Protein AF-A0A3C1BHV4-F1 (afdb_monomer_lite)

pLDDT: mean 86.27, std 6.94, range [56.88, 94.75]

Secondary structure (DSSP, 8-state):
--------S-HHHHHHHHHHHHHTT-------HHHHHHHHHHHHHHHT--S----HHHHHHHHT-

Sequence (65 aa):
MASLIIQSDNSDNLELIAKLAQKLGIHVNSVTEEQSEDLAIGTIMFNAKTGKSVSPDSIMKKLRK

Structure (mmCIF, N/CA/C/O backbone):
data_AF-A0A3C1BHV4-F1
#
_entry.id   AF-A0A3C1BHV4-F1
#
loop_
_atom_site.group_PDB
_atom_site.id
_atom_site.type_symbol
_atom_site.label_atom_id
_atom_site.label_alt_id
_atom_site.label_comp_id
_atom_site.label_asym_id
_atom_site.label_entity_id
_atom_site.label_seq_id
_atom_site.pdbx_PDB_ins_code
_atom_site.Cartn_x
_atom_site.Cartn_y
_atom_site.Cartn_z
_atom_site.occupancy
_atom_site.B_iso_or_equiv
_atom_site.auth_seq_id
_atom_site.auth_comp_id
_atom_site.auth_asym_id
_atom_site.auth_atom_id
_atom_site.pdbx_PDB_model_num
ATOM 1 N N . MET A 1 1 ? -9.727 -7.636 -9.722 1.00 56.88 1 MET A N 1
ATOM 2 C CA . MET A 1 1 ? -9.671 -7.329 -8.277 1.00 56.88 1 MET A CA 1
ATOM 3 C C . MET A 1 1 ? -9.308 -5.863 -8.164 1.00 56.88 1 MET A C 1
ATOM 5 O O . MET A 1 1 ? -8.364 -5.461 -8.830 1.00 56.88 1 MET A O 1
ATOM 9 N N . ALA A 1 2 ? -10.100 -5.068 -7.449 1.00 67.69 2 ALA A N 1
ATOM 10 C CA . ALA A 1 2 ? -9.832 -3.648 -7.242 1.00 67.69 2 ALA A CA 1
ATOM 11 C C . ALA A 1 2 ? -9.449 -3.449 -5.775 1.00 67.69 2 ALA A C 1
ATOM 13 O O . ALA A 1 2 ? -10.131 -3.977 -4.898 1.00 67.69 2 ALA A O 1
ATOM 14 N N . SER A 1 3 ? -8.356 -2.731 -5.534 1.00 73.38 3 SER A N 1
ATOM 15 C CA . SER A 1 3 ? -7.841 -2.444 -4.195 1.00 73.38 3 SER A CA 1
ATOM 16 C C . SER A 1 3 ? -7.921 -0.944 -3.949 1.00 73.38 3 SER A C 1
ATOM 18 O O . SER A 1 3 ? -7.632 -0.156 -4.848 1.00 73.38 3 SER A O 1
ATOM 20 N N . LEU A 1 4 ? -8.319 -0.560 -2.740 1.00 77.12 4 LEU A N 1
ATOM 21 C CA . LEU A 1 4 ? -8.416 0.828 -2.306 1.00 77.12 4 LEU A CA 1
ATOM 22 C C . LEU A 1 4 ? -7.508 1.018 -1.091 1.00 77.12 4 LEU A C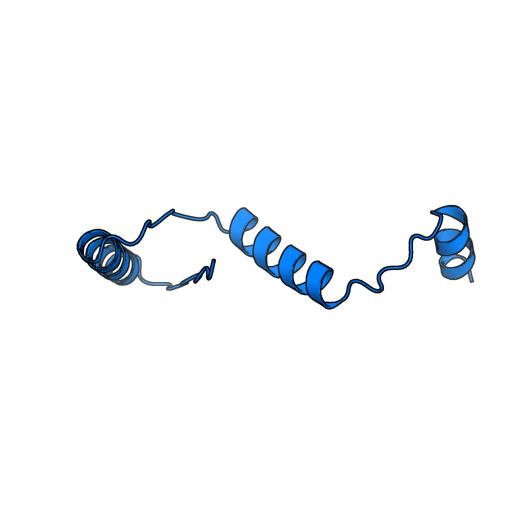 1
ATOM 24 O O . LEU A 1 4 ? -7.625 0.273 -0.120 1.00 77.12 4 LEU A O 1
ATOM 28 N N . ILE A 1 5 ? -6.620 2.009 -1.157 1.00 80.69 5 ILE A N 1
ATOM 29 C CA . ILE A 1 5 ? -5.793 2.445 -0.029 1.00 80.69 5 ILE A CA 1
ATOM 30 C C . ILE A 1 5 ? -6.394 3.749 0.489 1.00 80.69 5 ILE A C 1
ATOM 32 O O . ILE A 1 5 ? -6.684 4.651 -0.295 1.00 80.69 5 ILE A O 1
ATOM 36 N N . ILE A 1 6 ? -6.608 3.830 1.800 1.00 82.50 6 ILE A N 1
ATOM 37 C CA . ILE A 1 6 ? -7.178 4.999 2.472 1.00 82.50 6 ILE A CA 1
ATOM 38 C C . ILE A 1 6 ? -6.167 5.456 3.519 1.00 82.50 6 ILE A C 1
ATOM 40 O O . ILE A 1 6 ? -5.756 4.662 4.361 1.00 82.50 6 ILE A O 1
ATOM 44 N N . GLN A 1 7 ? -5.784 6.728 3.461 1.00 83.81 7 GLN A N 1
ATOM 45 C CA . GLN A 1 7 ? -4.917 7.377 4.443 1.00 83.81 7 GLN A CA 1
ATOM 46 C C . GLN A 1 7 ? -5.698 8.491 5.149 1.00 83.81 7 GLN A C 1
ATOM 48 O O . GLN A 1 7 ? -6.540 9.152 4.542 1.00 83.81 7 GLN A O 1
ATOM 53 N N . SER A 1 8 ? -5.449 8.662 6.445 1.00 83.12 8 SER A N 1
ATOM 54 C CA . SER A 1 8 ? -6.065 9.683 7.295 1.00 83.12 8 SER A CA 1
ATOM 55 C C . SER A 1 8 ? -5.160 9.923 8.495 1.00 83.12 8 SER A C 1
ATOM 57 O O . SER A 1 8 ? -4.682 8.964 9.096 1.00 83.12 8 SER A O 1
ATOM 59 N N . ASP A 1 9 ? -5.004 11.184 8.888 1.00 86.44 9 ASP A N 1
ATOM 60 C CA . ASP A 1 9 ? -4.252 11.569 10.091 1.00 86.44 9 ASP A CA 1
ATOM 61 C C . ASP A 1 9 ? -5.027 11.265 11.386 1.00 86.44 9 ASP A C 1
ATOM 63 O O . ASP A 1 9 ? -4.485 11.312 12.487 1.00 86.44 9 ASP A O 1
ATOM 67 N N . ASN A 1 10 ? -6.322 10.958 11.262 1.00 90.31 10 ASN A N 1
ATOM 68 C CA . ASN A 1 10 ? -7.195 10.585 12.367 1.00 90.31 10 ASN A CA 1
ATOM 69 C C . ASN A 1 10 ? -7.425 9.064 12.372 1.00 90.31 10 ASN A C 1
ATOM 71 O O . ASN A 1 10 ? -8.070 8.527 11.461 1.00 90.31 10 ASN A O 1
ATOM 75 N N . SER A 1 11 ? -6.913 8.396 13.411 1.00 85.00 11 SER A N 1
ATOM 76 C CA . SER A 1 11 ? -7.026 6.948 13.628 1.00 85.00 11 SER A CA 1
ATOM 77 C C . SER A 1 11 ? -8.464 6.476 13.834 1.00 85.00 11 SER A C 1
ATOM 79 O O . SER A 1 11 ? -8.834 5.412 13.336 1.00 85.00 11 SER A O 1
ATOM 81 N N . ASP A 1 12 ? -9.293 7.271 14.510 1.00 89.88 12 ASP A N 1
ATOM 82 C CA . ASP A 1 12 ? -10.663 6.891 14.872 1.00 89.88 12 ASP A CA 1
ATOM 83 C C . ASP A 1 12 ? -11.548 6.803 13.623 1.00 89.88 12 ASP A C 1
ATOM 85 O O . ASP A 1 12 ? -12.364 5.890 13.471 1.00 89.88 12 ASP A O 1
ATOM 89 N N . ASN A 1 13 ? -11.333 7.717 12.672 1.00 89.38 13 ASN A N 1
ATOM 90 C CA . ASN A 1 13 ? -12.013 7.693 11.378 1.00 89.38 13 ASN A CA 1
ATOM 91 C C . ASN A 1 13 ? -11.641 6.445 10.564 1.00 89.38 13 ASN A C 1
ATOM 93 O O . ASN A 1 13 ? -12.514 5.817 9.961 1.00 89.38 13 ASN A O 1
ATOM 97 N N . LEU A 1 14 ? -10.358 6.066 10.556 1.00 88.50 14 LEU A N 1
ATOM 98 C CA . LEU A 1 14 ? -9.886 4.857 9.873 1.00 88.50 14 LEU A CA 1
ATOM 99 C C . LEU A 1 14 ? -10.492 3.594 10.482 1.00 88.50 14 LEU A C 1
ATOM 101 O O . LEU A 1 14 ? -10.937 2.712 9.746 1.00 88.50 14 LEU A 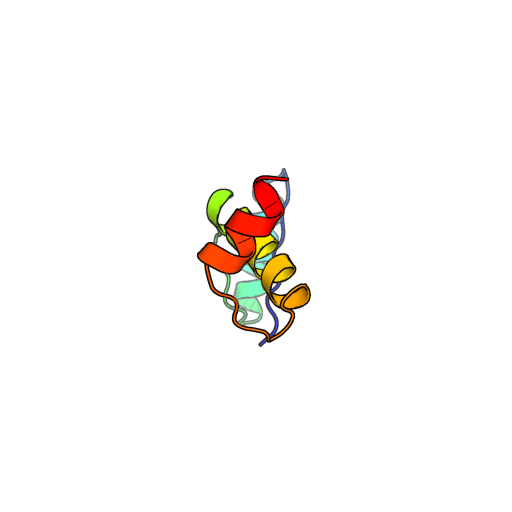O 1
ATOM 105 N N . GLU A 1 15 ? -10.569 3.522 11.809 1.00 89.50 15 GLU A N 1
ATOM 106 C CA . GLU A 1 15 ? -11.185 2.392 12.501 1.00 89.50 15 GLU A CA 1
ATOM 107 C C . GLU A 1 15 ? -12.683 2.278 12.178 1.00 89.50 15 GLU A C 1
ATOM 109 O O . GLU A 1 15 ? -13.191 1.179 11.932 1.00 89.50 15 GLU A O 1
ATOM 114 N N . LEU A 1 16 ? -13.397 3.407 12.114 1.00 92.56 16 LEU A N 1
ATOM 115 C CA . LEU A 1 16 ? -14.810 3.438 11.736 1.00 92.56 16 LEU A CA 1
ATOM 116 C C . LEU A 1 16 ? -15.026 2.894 10.315 1.00 92.56 16 LEU A C 1
ATOM 118 O O . LEU A 1 16 ? -15.897 2.049 10.092 1.00 92.56 16 LEU A O 1
ATOM 122 N N . ILE A 1 17 ? -14.207 3.344 9.361 1.00 90.69 17 ILE A N 1
ATOM 123 C CA . ILE A 1 17 ? -14.258 2.897 7.963 1.00 90.69 17 ILE A CA 1
ATOM 124 C C . ILE A 1 17 ? -13.914 1.407 7.865 1.00 90.69 17 ILE A C 1
ATOM 126 O O . ILE A 1 17 ? -14.612 0.661 7.175 1.00 90.69 17 ILE A O 1
ATOM 130 N N . ALA A 1 18 ? -12.894 0.946 8.592 1.00 89.94 18 ALA A N 1
ATOM 131 C CA . ALA A 1 18 ? -12.508 -0.460 8.633 1.00 89.94 18 ALA A CA 1
ATOM 132 C C . ALA A 1 18 ? -13.651 -1.349 9.148 1.00 89.94 18 ALA A C 1
ATOM 134 O O . ALA A 1 18 ? -13.977 -2.367 8.533 1.00 89.94 18 ALA A O 1
ATOM 135 N N . LYS A 1 19 ? -14.322 -0.940 10.233 1.00 92.50 19 LYS A N 1
ATOM 136 C CA . LYS A 1 19 ? -15.486 -1.654 10.786 1.00 92.50 19 LYS A CA 1
ATOM 137 C C . LYS A 1 19 ? -16.663 -1.684 9.813 1.00 92.50 19 LYS A C 1
ATOM 139 O O . LYS A 1 19 ? -17.346 -2.705 9.711 1.00 92.50 19 LYS A O 1
ATOM 144 N N . LEU A 1 20 ? -16.909 -0.591 9.090 1.00 93.25 20 LEU A N 1
ATOM 145 C CA . LEU A 1 20 ? -17.946 -0.535 8.059 1.00 93.25 20 LEU A CA 1
ATOM 146 C C . LEU A 1 20 ? -17.633 -1.508 6.914 1.00 93.25 20 LEU A C 1
ATOM 148 O O . LEU A 1 20 ? -18.485 -2.307 6.534 1.00 93.25 20 LEU A O 1
ATOM 152 N N . ALA A 1 21 ? -16.405 -1.478 6.400 1.00 91.31 21 ALA A N 1
ATOM 153 C CA . ALA A 1 21 ? -15.963 -2.352 5.321 1.00 91.31 21 ALA A CA 1
ATOM 154 C C . ALA A 1 21 ? -16.056 -3.836 5.717 1.00 91.31 21 ALA A C 1
ATOM 156 O O . ALA A 1 21 ? -16.605 -4.633 4.956 1.00 91.31 21 ALA A O 1
ATOM 157 N N . GLN A 1 22 ? -15.655 -4.194 6.942 1.00 91.56 22 GLN A N 1
ATOM 158 C CA . GLN A 1 22 ? -15.844 -5.549 7.471 1.00 91.56 22 GLN A CA 1
ATOM 159 C C . GLN A 1 22 ? -17.324 -5.958 7.518 1.00 91.56 22 GLN A C 1
ATOM 161 O O . GLN A 1 22 ? -17.662 -7.070 7.118 1.00 91.56 22 GLN A O 1
ATOM 166 N N . LYS A 1 23 ? -18.228 -5.064 7.951 1.00 94.75 23 LYS A N 1
ATOM 167 C CA . LYS A 1 23 ? -19.681 -5.329 7.952 1.00 94.75 23 LYS A CA 1
ATOM 168 C C . LYS A 1 23 ? -20.252 -5.542 6.550 1.00 94.75 23 LYS A C 1
ATOM 170 O O . LYS A 1 23 ? -21.212 -6.291 6.403 1.00 94.75 23 LYS A O 1
ATOM 175 N N . LEU A 1 24 ? -19.667 -4.906 5.540 1.00 93.44 24 LEU A N 1
ATOM 176 C CA . LEU A 1 24 ? -20.027 -5.087 4.132 1.00 93.44 24 LEU A CA 1
ATOM 177 C C . LEU A 1 24 ? -19.412 -6.358 3.515 1.00 93.44 24 LEU A C 1
ATOM 179 O O . LEU A 1 24 ? -19.628 -6.622 2.335 1.00 93.44 24 LEU A O 1
ATOM 183 N N . GLY A 1 25 ? -18.652 -7.144 4.288 1.00 90.44 25 GLY A N 1
ATOM 184 C CA . GLY A 1 25 ? -17.970 -8.348 3.809 1.00 90.44 25 GLY A CA 1
ATOM 185 C C . GLY A 1 25 ? -16.690 -8.061 3.019 1.00 90.44 25 GLY A C 1
ATOM 186 O O . GLY A 1 25 ? -16.182 -8.945 2.334 1.00 90.44 25 GLY A O 1
ATOM 187 N N . ILE A 1 26 ? -16.162 -6.837 3.095 1.00 90.56 26 ILE A N 1
ATOM 188 C CA . ILE A 1 26 ? -14.912 -6.442 2.445 1.00 90.56 26 ILE A CA 1
ATOM 189 C C . ILE A 1 26 ? -13.748 -6.797 3.375 1.00 90.56 26 ILE A C 1
ATOM 191 O O . ILE A 1 26 ? -13.769 -6.492 4.569 1.00 90.56 26 ILE A O 1
ATOM 195 N N . HIS A 1 27 ? -12.709 -7.429 2.831 1.00 85.06 27 HIS A N 1
ATOM 196 C CA . HIS A 1 27 ? -11.477 -7.669 3.576 1.00 85.06 27 HIS A CA 1
ATOM 197 C C . HIS A 1 27 ? -10.680 -6.378 3.751 1.00 85.06 27 HIS A C 1
ATOM 199 O O . HIS A 1 27 ? -10.363 -5.692 2.781 1.00 85.06 27 HIS A O 1
ATOM 205 N N . VAL A 1 28 ? -10.349 -6.077 5.006 1.00 85.06 28 VAL A N 1
ATOM 206 C CA . VAL A 1 28 ? -9.572 -4.904 5.404 1.00 85.06 28 VAL A CA 1
ATOM 207 C C . VAL A 1 28 ? -8.256 -5.384 5.987 1.00 85.06 28 VAL A C 1
ATOM 209 O O . VAL A 1 28 ? -8.258 -6.137 6.958 1.00 85.06 28 VAL A O 1
ATOM 212 N N . ASN A 1 29 ? -7.152 -4.915 5.415 1.00 83.56 29 ASN A N 1
ATOM 213 C CA . ASN A 1 29 ? -5.810 -5.143 5.931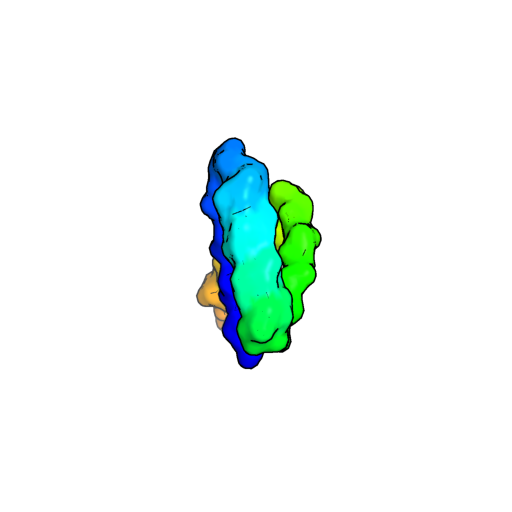 1.00 83.56 29 ASN A CA 1
ATOM 214 C C . ASN A 1 29 ? -5.195 -3.792 6.291 1.00 83.56 29 ASN A C 1
ATOM 216 O O . ASN A 1 29 ? -5.302 -2.842 5.516 1.00 83.56 29 ASN A O 1
ATOM 220 N N . SER A 1 30 ? -4.548 -3.708 7.453 1.00 79.38 30 SER A N 1
ATOM 221 C CA . SER A 1 30 ? -3.689 -2.572 7.783 1.00 79.38 30 SER A CA 1
ATOM 222 C C . SER A 1 30 ? -2.400 -2.675 6.978 1.00 79.38 30 SER A C 1
ATOM 224 O O . SER A 1 30 ? -1.790 -3.744 6.932 1.00 79.38 30 SER A O 1
ATOM 226 N N . VAL A 1 31 ? -1.992 -1.568 6.372 1.00 81.31 31 VAL A N 1
ATOM 227 C CA . VAL A 1 31 ? -0.789 -1.478 5.546 1.00 81.31 31 VAL A CA 1
ATOM 228 C C . VAL A 1 31 ? 0.172 -0.526 6.249 1.00 81.31 31 VAL A C 1
ATOM 230 O O . VAL A 1 31 ? -0.261 0.524 6.725 1.00 81.31 31 VAL A O 1
ATOM 233 N N . THR A 1 32 ? 1.445 -0.898 6.376 1.00 83.44 32 THR A N 1
ATOM 234 C CA . THR A 1 32 ? 2.463 0.017 6.913 1.00 83.44 32 THR A CA 1
ATOM 235 C C . THR A 1 32 ? 2.764 1.129 5.907 1.00 83.44 32 THR A C 1
ATOM 237 O O . THR A 1 32 ? 2.436 1.016 4.725 1.00 83.44 32 THR A O 1
ATOM 240 N N . GLU A 1 33 ? 3.401 2.207 6.363 1.00 81.12 33 GLU A N 1
ATOM 241 C CA . GLU A 1 33 ? 3.853 3.290 5.482 1.00 81.12 33 GLU A CA 1
ATOM 242 C C . GLU A 1 33 ? 4.773 2.760 4.370 1.00 81.12 33 GLU A C 1
ATOM 244 O O . GLU A 1 33 ? 4.488 2.969 3.196 1.00 81.12 33 GLU A O 1
ATOM 249 N N . GLU A 1 34 ? 5.771 1.947 4.728 1.00 84.81 34 GLU A N 1
ATOM 250 C CA . GLU A 1 34 ? 6.683 1.280 3.784 1.00 84.81 34 GLU A CA 1
ATOM 251 C C . GLU A 1 34 ? 5.929 0.444 2.734 1.00 84.81 34 GLU A C 1
ATOM 253 O O . GLU A 1 34 ? 6.158 0.566 1.534 1.00 84.81 34 GLU A O 1
ATOM 258 N N . GLN A 1 35 ? 4.938 -0.346 3.158 1.00 84.94 35 GLN A N 1
ATOM 259 C CA . GLN A 1 35 ? 4.115 -1.129 2.233 1.00 84.94 35 GLN A CA 1
ATOM 260 C C . GLN A 1 35 ? 3.238 -0.246 1.330 1.00 84.94 35 GLN A C 1
ATOM 262 O O . GLN A 1 35 ? 2.943 -0.616 0.192 1.00 84.94 35 GLN A O 1
ATOM 267 N N . SER A 1 36 ? 2.796 0.914 1.821 1.00 83.62 36 SER A N 1
ATOM 268 C CA . SER A 1 36 ? 2.052 1.889 1.022 1.00 83.62 36 SER A CA 1
ATOM 269 C C . SER A 1 36 ? 2.944 2.529 -0.044 1.00 83.62 36 SER A C 1
ATOM 271 O O . SER A 1 36 ? 2.505 2.686 -1.187 1.00 83.62 36 SER A O 1
ATOM 273 N N . GLU A 1 37 ? 4.184 2.877 0.303 1.00 84.12 37 GLU A N 1
ATOM 274 C CA . GLU A 1 37 ? 5.182 3.388 -0.642 1.00 84.12 37 GLU A CA 1
ATOM 275 C C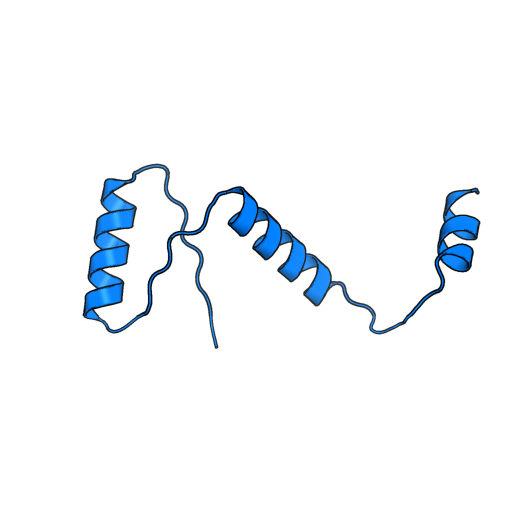 . GLU A 1 37 ? 5.513 2.348 -1.715 1.00 84.12 37 GLU A C 1
ATOM 277 O O . GLU A 1 37 ? 5.448 2.655 -2.908 1.00 84.12 37 GLU A O 1
ATOM 282 N N . ASP A 1 38 ? 5.758 1.099 -1.315 1.00 88.94 38 ASP A N 1
ATOM 283 C CA . ASP A 1 38 ? 6.018 -0.015 -2.229 1.00 88.94 38 ASP A CA 1
ATOM 284 C C . ASP A 1 38 ? 4.878 -0.215 -3.235 1.00 88.94 38 ASP A C 1
ATOM 286 O O . ASP A 1 38 ? 5.114 -0.413 -4.431 1.00 88.94 38 ASP A O 1
ATOM 290 N N . LEU A 1 39 ? 3.623 -0.127 -2.783 1.00 85.56 39 LEU A N 1
ATOM 291 C CA . LEU A 1 39 ? 2.454 -0.232 -3.659 1.00 85.56 39 LEU A CA 1
ATOM 292 C C . LEU A 1 39 ? 2.359 0.944 -4.637 1.00 85.56 39 LEU A C 1
ATOM 294 O O . LEU A 1 39 ? 2.051 0.739 -5.819 1.00 85.56 39 LEU A O 1
ATOM 298 N N . ALA A 1 40 ? 2.636 2.165 -4.177 1.00 85.69 40 ALA A N 1
ATOM 299 C CA . ALA A 1 40 ? 2.635 3.350 -5.027 1.00 85.69 40 ALA A CA 1
ATOM 300 C C . ALA A 1 40 ? 3.730 3.257 -6.104 1.00 85.69 40 ALA A C 1
ATOM 302 O O . ALA A 1 40 ? 3.444 3.406 -7.297 1.00 85.69 40 ALA A O 1
ATOM 303 N N . ILE A 1 41 ? 4.960 2.923 -5.704 1.00 89.00 41 ILE A N 1
ATOM 304 C CA . ILE A 1 41 ? 6.098 2.731 -6.608 1.00 89.00 41 ILE A CA 1
ATOM 305 C C . ILE A 1 41 ? 5.810 1.590 -7.584 1.00 89.00 41 ILE A C 1
ATOM 307 O O . ILE A 1 41 ? 5.953 1.764 -8.795 1.00 89.00 41 ILE A O 1
ATOM 311 N N . GLY A 1 42 ? 5.335 0.447 -7.090 1.00 88.81 42 GLY A N 1
ATOM 312 C CA . GLY A 1 42 ? 4.984 -0.707 -7.912 1.00 88.81 42 GLY A CA 1
ATOM 313 C C . GLY A 1 42 ? 3.933 -0.375 -8.972 1.00 88.81 42 GLY A C 1
ATOM 314 O O . GLY A 1 42 ? 4.068 -0.785 -10.127 1.00 88.81 42 GLY A O 1
ATOM 315 N N . THR A 1 43 ? 2.931 0.435 -8.623 1.00 87.31 43 THR A N 1
ATOM 316 C CA . THR A 1 43 ? 1.899 0.899 -9.563 1.00 87.31 43 THR A CA 1
ATOM 317 C C . THR A 1 43 ? 2.492 1.792 -10.653 1.00 87.31 43 THR A C 1
ATOM 319 O O . THR A 1 43 ? 2.211 1.597 -11.838 1.00 87.31 43 THR A O 1
ATOM 322 N N . ILE A 1 44 ? 3.363 2.736 -10.284 1.00 89.69 44 ILE A N 1
ATOM 323 C CA . ILE A 1 44 ? 4.061 3.601 -11.246 1.00 89.69 44 ILE A CA 1
ATOM 324 C C . ILE A 1 44 ? 4.945 2.762 -12.173 1.00 89.69 44 ILE A C 1
ATOM 326 O O . ILE A 1 44 ? 4.890 2.925 -13.391 1.00 89.69 44 ILE A O 1
ATOM 330 N N . MET A 1 45 ? 5.719 1.824 -11.622 1.00 89.25 45 MET A N 1
ATOM 331 C CA . MET A 1 45 ? 6.583 0.925 -12.389 1.00 89.25 45 MET A CA 1
ATOM 332 C C . MET A 1 45 ? 5.787 0.044 -13.351 1.00 89.25 45 MET A C 1
ATOM 334 O O . MET A 1 45 ? 6.217 -0.166 -14.486 1.00 89.25 45 MET A O 1
ATOM 338 N N . PHE A 1 46 ? 4.634 -0.468 -12.916 1.00 88.62 46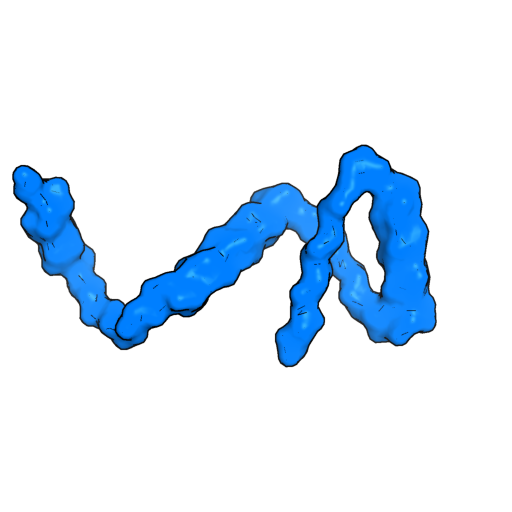 PHE A N 1
ATOM 339 C CA . PHE A 1 46 ? 3.748 -1.261 -13.759 1.00 88.62 46 PHE A CA 1
ATOM 340 C C . PHE A 1 46 ? 3.220 -0.433 -14.936 1.00 88.62 46 PHE A C 1
ATOM 342 O O . PHE A 1 46 ? 3.309 -0.876 -16.080 1.00 88.62 46 PHE A O 1
ATOM 349 N N . ASN A 1 47 ? 2.759 0.791 -14.671 1.00 88.38 47 ASN A N 1
ATOM 350 C CA . ASN A 1 47 ? 2.240 1.697 -15.697 1.00 88.38 47 ASN A CA 1
ATOM 351 C C . ASN A 1 47 ? 3.330 2.200 -16.659 1.00 88.38 47 ASN A C 1
ATOM 353 O O . ASN A 1 47 ? 3.067 2.401 -17.841 1.00 88.38 47 ASN A O 1
ATOM 357 N N . ALA A 1 48 ? 4.561 2.378 -16.174 1.00 89.31 48 ALA A N 1
ATOM 358 C CA . ALA A 1 48 ? 5.706 2.812 -16.975 1.00 89.31 48 ALA A CA 1
ATOM 359 C C . ALA A 1 48 ? 6.398 1.663 -17.736 1.00 89.31 48 ALA A C 1
ATOM 361 O O . ALA A 1 48 ? 7.357 1.889 -18.483 1.00 89.31 48 ALA A O 1
ATOM 362 N N . LYS A 1 49 ? 5.963 0.413 -17.542 1.00 88.25 49 LYS A N 1
ATOM 363 C CA . LYS A 1 49 ? 6.639 -0.766 -18.085 1.00 88.25 49 LYS A CA 1
ATOM 364 C C . LYS A 1 49 ? 6.569 -0.771 -19.615 1.00 88.25 49 LYS A C 1
ATOM 366 O O . LYS A 1 49 ? 5.506 -0.881 -20.211 1.00 88.25 49 LYS A O 1
ATOM 371 N N . THR A 1 50 ? 7.728 -0.724 -20.271 1.00 87.38 50 THR A N 1
ATOM 372 C CA . THR A 1 50 ? 7.825 -0.657 -21.746 1.00 87.38 50 THR A CA 1
ATOM 373 C C . THR A 1 50 ? 7.696 -2.016 -22.446 1.00 87.38 50 THR A C 1
ATOM 375 O O . THR A 1 50 ? 7.704 -2.083 -23.674 1.00 87.38 50 THR A O 1
ATOM 378 N N . GLY A 1 51 ? 7.651 -3.112 -21.680 1.00 87.69 51 GLY A N 1
ATOM 379 C CA . GLY A 1 51 ? 7.615 -4.488 -22.193 1.00 87.69 51 GLY A CA 1
ATOM 380 C C . GLY A 1 51 ? 8.936 -4.998 -22.786 1.00 87.69 51 GLY A C 1
ATOM 381 O O . GLY A 1 51 ? 9.023 -6.164 -23.159 1.00 87.69 51 GLY A O 1
ATOM 382 N N . LYS A 1 52 ? 9.982 -4.165 -22.859 1.00 88.00 52 LYS A N 1
ATOM 383 C CA . LYS A 1 52 ? 11.296 -4.551 -23.387 1.00 88.00 52 LYS A CA 1
ATOM 384 C C . LYS A 1 52 ? 12.225 -4.982 -22.257 1.00 88.00 52 LYS A C 1
ATOM 386 O O . LYS A 1 52 ? 12.403 -4.246 -21.291 1.00 88.00 52 LYS A O 1
ATOM 391 N N . SER A 1 53 ? 12.856 -6.144 -22.413 1.00 88.00 53 SER A N 1
ATOM 392 C CA . SER A 1 53 ? 13.971 -6.557 -21.559 1.00 88.00 53 SER A CA 1
ATOM 393 C C . SER A 1 53 ? 15.273 -5.991 -22.123 1.00 88.00 53 SER A C 1
ATOM 395 O O . SER A 1 53 ? 15.538 -6.116 -23.320 1.00 88.00 53 SER A O 1
ATOM 397 N N . VAL A 1 54 ? 16.066 -5.329 -21.286 1.00 87.56 54 VAL A N 1
ATOM 398 C CA . VAL A 1 54 ? 17.337 -4.699 -21.668 1.00 87.56 54 VAL A CA 1
ATOM 399 C C . VAL A 1 54 ? 18.434 -5.148 -20.712 1.00 87.56 54 VAL A C 1
ATOM 401 O O . VAL A 1 54 ? 18.184 -5.323 -19.521 1.00 87.56 54 VAL A O 1
ATOM 404 N N . SER A 1 55 ? 19.649 -5.358 -21.227 1.00 92.25 55 SER A N 1
ATOM 405 C CA . SER A 1 55 ? 20.765 -5.817 -20.398 1.00 92.25 55 SER A CA 1
ATOM 406 C C . SER A 1 55 ? 21.314 -4.683 -19.522 1.00 92.25 55 SER A C 1
ATOM 408 O O . SER A 1 55 ? 21.336 -3.528 -19.975 1.00 92.25 55 SER A O 1
ATOM 410 N N . PRO A 1 56 ? 21.825 -4.991 -18.314 1.00 89.81 56 PRO A N 1
ATOM 411 C CA . PRO A 1 56 ? 22.489 -4.008 -17.458 1.00 89.81 56 PRO A CA 1
ATOM 412 C C . PRO A 1 56 ? 23.616 -3.257 -18.181 1.00 89.81 56 PRO A C 1
ATOM 414 O O . PRO A 1 56 ? 23.699 -2.034 -18.085 1.00 89.81 56 PRO A O 1
ATOM 417 N N . ASP A 1 57 ? 24.409 -3.954 -19.000 1.00 91.62 57 ASP A N 1
ATOM 418 C CA . ASP A 1 57 ? 25.497 -3.349 -19.781 1.00 91.62 57 ASP A CA 1
ATOM 419 C C . ASP A 1 57 ? 24.996 -2.270 -20.750 1.00 91.62 57 ASP A C 1
ATOM 421 O O . ASP A 1 57 ? 25.614 -1.211 -20.899 1.00 91.62 57 ASP A O 1
ATOM 425 N N . SER A 1 58 ? 23.844 -2.505 -21.391 1.00 89.00 58 SER A N 1
ATOM 426 C CA . SER A 1 58 ? 23.246 -1.548 -22.328 1.00 89.00 58 SER A CA 1
ATOM 427 C C . SER A 1 58 ? 22.751 -0.275 -21.633 1.00 89.00 58 SER A C 1
ATOM 429 O O . SER A 1 58 ? 22.827 0.810 -22.215 1.00 89.00 58 SER A O 1
ATOM 431 N N . ILE A 1 59 ? 22.289 -0.397 -20.384 1.00 89.25 59 ILE A N 1
ATOM 432 C CA . ILE A 1 59 ? 21.893 0.726 -19.530 1.00 89.25 59 ILE A CA 1
ATOM 433 C C . ILE A 1 59 ? 23.138 1.482 -19.064 1.00 89.25 59 ILE A C 1
ATOM 435 O O . ILE A 1 59 ? 23.231 2.696 -19.244 1.00 89.25 59 ILE A O 1
ATOM 439 N N . MET A 1 60 ? 24.134 0.770 -18.532 1.00 92.44 60 MET A N 1
ATOM 440 C CA . MET A 1 60 ? 25.320 1.391 -17.947 1.00 92.44 60 MET A CA 1
ATOM 441 C C . MET A 1 60 ? 26.147 2.157 -18.985 1.00 92.44 60 MET A C 1
ATOM 443 O O . MET A 1 60 ? 26.690 3.220 -18.687 1.00 92.44 60 MET A O 1
ATOM 447 N N . LYS A 1 61 ? 26.180 1.681 -20.236 1.00 92.19 61 LYS A N 1
ATOM 448 C CA . LYS A 1 61 ? 26.803 2.402 -21.356 1.00 92.19 61 LYS A CA 1
ATOM 449 C C . LYS A 1 61 ? 26.129 3.748 -21.652 1.00 92.19 61 LYS A C 1
ATOM 451 O O . LYS A 1 61 ? 26.810 4.670 -22.090 1.00 92.19 61 LYS A O 1
ATOM 456 N N . LYS A 1 62 ? 24.814 3.871 -21.432 1.00 88.50 62 LYS A N 1
ATOM 457 C CA . LYS A 1 62 ? 24.072 5.132 -21.619 1.00 88.50 62 LYS A CA 1
ATOM 458 C C . LYS A 1 62 ? 24.272 6.106 -20.460 1.00 88.50 62 LYS A C 1
ATOM 460 O O . LYS A 1 62 ? 24.286 7.302 -20.705 1.00 88.50 62 LYS A O 1
ATOM 465 N N . LEU A 1 63 ? 24.429 5.598 -19.237 1.00 89.38 63 LEU A N 1
ATOM 466 C CA . LEU A 1 63 ? 24.591 6.410 -18.023 1.00 89.38 63 LEU A CA 1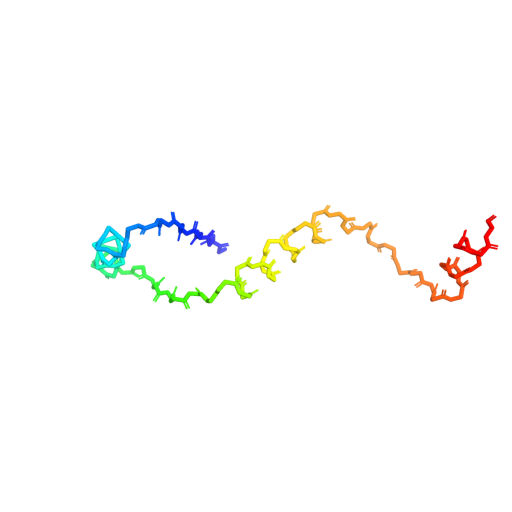
ATOM 467 C C . LEU A 1 63 ? 26.014 6.957 -17.821 1.00 89.38 63 LEU A C 1
ATOM 469 O O . LEU A 1 63 ? 26.200 7.881 -17.044 1.00 89.38 63 LEU A O 1
ATOM 473 N N . ARG A 1 64 ? 27.024 6.378 -18.482 1.00 86.19 64 ARG A N 1
ATOM 474 C CA . ARG A 1 64 ? 28.433 6.815 -18.409 1.00 86.19 64 ARG A CA 1
ATOM 475 C C . ARG A 1 64 ? 28.815 7.884 -19.448 1.00 86.19 64 ARG A C 1
ATOM 477 O O . ARG A 1 64 ? 30.005 8.116 -19.650 1.00 86.19 64 ARG A O 1
ATOM 484 N N . LYS A 1 65 ? 27.840 8.462 -20.148 1.00 58.12 65 LYS A N 1
ATOM 485 C CA . LYS A 1 65 ? 28.036 9.561 -21.102 1.00 58.12 65 LYS A CA 1
ATOM 486 C C . LYS A 1 65 ? 27.651 10.878 -20.452 1.00 58.12 65 LYS A C 1
ATOM 488 O O . LYS A 1 65 ? 28.332 11.871 -20.773 1.00 58.12 65 LYS A O 1
#

Radius of gyration: 18.88 Å; chains: 1; bounding box: 48×20×38 Å

Foldseek 3Di:
DDDDDDDDPDPVVVVVVCVVCVVVVHDDDDADPVRVVVVVVVVVCVVPPPVDDDDPVVVVVVVVD